Protein AF-A0A1V1NS39-F1 (afdb_monomer)

Structure (mmCIF, N/CA/C/O backbone):
data_AF-A0A1V1NS39-F1
#
_entry.id   AF-A0A1V1NS39-F1
#
loop_
_atom_site.group_PDB
_atom_site.id
_atom_site.type_symbol
_atom_site.label_atom_id
_atom_site.label_alt_id
_atom_site.label_comp_id
_atom_site.label_asym_id
_atom_site.label_entity_id
_atom_site.label_seq_id
_atom_site.pdbx_PDB_ins_code
_atom_site.Cartn_x
_atom_site.Cartn_y
_atom_site.Cartn_z
_atom_site.occupancy
_atom_site.B_iso_or_equiv
_atom_site.auth_seq_id
_atom_site.auth_comp_id
_atom_site.auth_asym_id
_atom_site.auth_atom_id
_atom_site.pdbx_PDB_model_num
ATOM 1 N N . GLY A 1 1 ? 19.690 2.421 -10.076 1.00 73.88 1 GLY A N 1
ATOM 2 C CA . GLY A 1 1 ? 18.948 2.604 -11.337 1.00 73.88 1 GLY A CA 1
ATOM 3 C C . GLY A 1 1 ? 17.674 3.367 -11.056 1.00 73.88 1 GLY A C 1
ATOM 4 O O . GLY A 1 1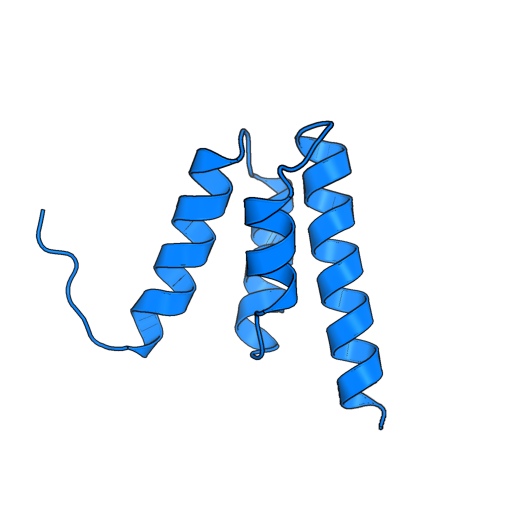 ? 17.069 3.112 -10.019 1.00 73.88 1 GLY A O 1
ATOM 5 N N . LEU A 1 2 ? 17.314 4.300 -11.938 1.00 81.12 2 LEU A N 1
ATOM 6 C CA . LEU A 1 2 ? 16.196 5.247 -11.800 1.00 81.12 2 LEU A CA 1
ATOM 7 C C . LEU A 1 2 ? 14.878 4.568 -11.371 1.00 81.12 2 LEU A C 1
ATOM 9 O O . LEU A 1 2 ? 14.220 5.008 -10.435 1.00 81.12 2 LEU A O 1
ATOM 13 N N . GLU A 1 3 ? 14.570 3.426 -11.982 1.00 83.19 3 GLU A N 1
ATOM 14 C CA . GLU A 1 3 ? 13.359 2.632 -11.743 1.00 83.19 3 GLU A CA 1
ATOM 15 C C . GLU A 1 3 ? 13.235 2.116 -10.298 1.00 83.19 3 GLU A C 1
ATOM 17 O O . GLU A 1 3 ? 12.170 2.202 -9.688 1.00 83.19 3 GLU A O 1
ATOM 22 N N . LYS A 1 4 ? 14.344 1.671 -9.685 1.00 85.75 4 LYS A N 1
ATOM 23 C CA . LYS A 1 4 ? 14.358 1.256 -8.268 1.00 85.75 4 LYS A CA 1
ATOM 24 C C . LYS A 1 4 ? 14.051 2.429 -7.331 1.00 85.75 4 LYS A C 1
ATOM 26 O O . LYS A 1 4 ? 13.403 2.236 -6.304 1.00 85.75 4 LYS A O 1
ATOM 31 N N . GLY A 1 5 ? 14.530 3.628 -7.675 1.00 89.88 5 GLY A N 1
ATOM 32 C CA . GLY A 1 5 ? 14.270 4.852 -6.915 1.00 89.88 5 GLY A CA 1
ATOM 33 C C . GLY A 1 5 ? 12.806 5.275 -7.006 1.00 89.88 5 GLY A C 1
ATOM 34 O O . GLY A 1 5 ? 12.177 5.518 -5.978 1.00 89.88 5 GLY A O 1
ATOM 35 N N . LEU A 1 6 ? 12.251 5.269 -8.220 1.00 91.44 6 LEU A N 1
ATOM 36 C CA . LEU A 1 6 ? 10.846 5.584 -8.479 1.00 91.44 6 LEU A CA 1
ATOM 37 C C . LEU A 1 6 ? 9.911 4.624 -7.734 1.00 91.44 6 LEU A C 1
ATOM 39 O O . LEU A 1 6 ? 9.058 5.068 -6.967 1.00 91.44 6 LEU A O 1
ATOM 43 N N . LYS A 1 7 ? 10.151 3.313 -7.854 1.00 94.12 7 LYS A N 1
ATOM 44 C CA . LYS A 1 7 ? 9.396 2.290 -7.124 1.00 94.12 7 LYS A CA 1
ATOM 45 C C . LYS A 1 7 ? 9.411 2.541 -5.613 1.00 94.12 7 LYS A C 1
ATOM 47 O O . LYS A 1 7 ? 8.361 2.537 -4.974 1.00 94.12 7 LYS A O 1
ATOM 52 N N . LYS A 1 8 ? 10.594 2.775 -5.032 1.00 94.69 8 LYS A N 1
ATOM 53 C CA . LYS A 1 8 ? 10.731 3.039 -3.593 1.00 94.69 8 LYS A CA 1
ATOM 54 C C . LYS A 1 8 ? 9.931 4.275 -3.170 1.00 94.69 8 LYS A C 1
ATOM 56 O O . LYS A 1 8 ? 9.218 4.205 -2.173 1.00 94.69 8 LYS A O 1
ATOM 61 N N . GLY A 1 9 ? 10.014 5.366 -3.933 1.00 95.88 9 GLY A N 1
ATOM 62 C CA . GLY A 1 9 ? 9.263 6.592 -3.655 1.00 95.88 9 GLY A CA 1
ATOM 63 C C . GLY A 1 9 ? 7.749 6.379 -3.691 1.00 95.88 9 GLY A C 1
ATOM 64 O O . GLY A 1 9 ? 7.038 6.853 -2.810 1.00 95.88 9 GLY A O 1
ATOM 65 N N . MET A 1 10 ? 7.249 5.596 -4.648 1.00 96.44 10 MET A N 1
ATOM 66 C CA . MET A 1 10 ? 5.818 5.294 -4.747 1.00 96.44 10 MET A CA 1
ATOM 67 C C . MET A 1 10 ? 5.314 4.413 -3.601 1.00 96.44 10 MET A C 1
ATOM 69 O O . MET A 1 10 ? 4.237 4.666 -3.067 1.00 96.44 10 MET A O 1
ATOM 73 N N . LEU A 1 11 ? 6.098 3.417 -3.177 1.00 97.00 11 LEU A N 1
ATOM 74 C CA . LEU A 1 11 ? 5.771 2.604 -2.001 1.00 97.00 11 LEU A CA 1
ATOM 75 C C . LEU A 1 11 ? 5.726 3.449 -0.723 1.00 97.00 11 LEU A C 1
ATOM 77 O O . LEU A 1 11 ? 4.819 3.293 0.093 1.00 97.00 11 LEU A O 1
ATOM 81 N N . GLN A 1 12 ? 6.675 4.375 -0.564 1.00 96.06 12 GLN A N 1
ATOM 82 C CA . GLN A 1 12 ? 6.681 5.316 0.556 1.00 96.06 12 GLN A CA 1
ATOM 83 C C . GLN A 1 12 ? 5.462 6.245 0.525 1.00 96.06 12 GLN A C 1
ATOM 85 O O . GLN A 1 12 ? 4.845 6.460 1.564 1.00 96.06 12 GLN A O 1
ATOM 90 N N . MET A 1 13 ? 5.079 6.744 -0.654 1.00 96.44 13 MET A N 1
ATOM 91 C CA . MET A 1 13 ? 3.878 7.567 -0.825 1.00 96.44 13 MET A CA 1
ATOM 92 C C . MET A 1 13 ? 2.600 6.791 -0.486 1.00 96.44 13 MET A C 1
ATOM 94 O O . MET A 1 13 ? 1.732 7.304 0.212 1.00 96.44 13 MET A O 1
ATOM 98 N N . LEU A 1 14 ? 2.493 5.536 -0.929 1.00 97.00 14 LEU A N 1
ATOM 99 C CA . LEU A 1 14 ? 1.362 4.669 -0.601 1.00 97.00 14 LEU A CA 1
ATOM 100 C C . LEU A 1 14 ? 1.220 4.474 0.915 1.00 97.00 14 LEU A C 1
ATOM 102 O O . LEU A 1 14 ? 0.132 4.661 1.459 1.00 97.00 14 LEU A O 1
ATOM 106 N N . LEU A 1 15 ? 2.321 4.146 1.597 1.00 96.19 15 LEU A N 1
ATOM 107 C CA . LEU A 1 15 ? 2.344 4.003 3.055 1.00 96.19 15 LEU A CA 1
ATOM 108 C C . LEU A 1 15 ? 1.979 5.307 3.765 1.00 96.19 15 LEU A C 1
ATOM 110 O O . LEU A 1 15 ? 1.214 5.279 4.727 1.00 96.19 15 LEU A O 1
ATOM 114 N N . LEU A 1 16 ? 2.500 6.441 3.289 1.00 95.50 16 LEU A N 1
ATOM 115 C CA . LEU A 1 16 ? 2.175 7.755 3.834 1.00 95.50 16 LEU A CA 1
ATOM 116 C C . LEU A 1 16 ? 0.675 8.039 3.718 1.00 95.50 16 LEU A C 1
ATOM 118 O O . LEU A 1 16 ? 0.052 8.346 4.728 1.00 95.50 16 LEU A O 1
ATOM 122 N N . ASN A 1 17 ? 0.085 7.861 2.533 1.00 95.31 17 ASN A N 1
ATOM 123 C CA . ASN A 1 17 ? -1.345 8.087 2.314 1.00 95.31 17 ASN A CA 1
ATOM 124 C C . ASN A 1 17 ? -2.207 7.249 3.265 1.00 95.31 17 ASN A C 1
ATOM 126 O O . ASN A 1 17 ? -3.141 7.771 3.871 1.00 95.31 17 ASN A O 1
ATOM 130 N N . LEU A 1 18 ? -1.878 5.964 3.427 1.00 95.56 18 LEU A N 1
ATOM 131 C CA . LEU A 1 18 ? -2.612 5.076 4.327 1.00 95.56 18 LEU A CA 1
ATOM 132 C C . LEU A 1 18 ? -2.463 5.494 5.788 1.00 95.56 18 LEU A C 1
ATOM 134 O O . LEU A 1 18 ? -3.462 5.565 6.491 1.00 95.56 18 LEU A O 1
ATOM 138 N N . LYS A 1 19 ? -1.254 5.839 6.242 1.00 94.56 19 LYS A N 1
ATOM 139 C CA . LYS A 1 19 ? -1.036 6.326 7.614 1.00 94.56 19 LYS A CA 1
ATOM 140 C C . LYS A 1 19 ? -1.753 7.646 7.872 1.00 94.56 19 LYS A C 1
ATOM 142 O O . LYS A 1 19 ? -2.353 7.813 8.924 1.00 94.56 19 LYS A O 1
ATOM 147 N N . THR A 1 20 ? -1.754 8.566 6.912 1.00 94.12 20 THR A N 1
ATOM 148 C CA . THR A 1 20 ? -2.503 9.823 7.021 1.00 94.12 20 THR A CA 1
ATOM 149 C C . THR A 1 20 ? -4.007 9.575 7.097 1.00 94.12 20 THR A C 1
ATOM 151 O O . THR A 1 20 ? -4.700 10.253 7.850 1.00 94.12 20 THR A O 1
ATOM 154 N N . ARG A 1 21 ? -4.521 8.608 6.332 1.00 93.12 21 ARG A N 1
ATOM 155 C CA . ARG A 1 21 ? -5.954 8.315 6.263 1.00 93.12 21 ARG A CA 1
ATOM 156 C C . ARG A 1 21 ? -6.462 7.495 7.450 1.00 93.12 21 ARG A C 1
ATOM 158 O O . ARG A 1 21 ? -7.548 7.771 7.943 1.00 93.12 21 ARG A O 1
ATOM 165 N N . LEU A 1 22 ? -5.695 6.496 7.879 1.00 93.12 22 LEU A N 1
ATOM 166 C CA . LEU A 1 22 ? -6.085 5.493 8.877 1.00 93.12 22 LEU A CA 1
ATOM 167 C C . LEU A 1 22 ? -5.452 5.743 10.259 1.00 93.12 22 LEU A C 1
ATOM 169 O O . LEU A 1 22 ? -5.761 5.045 11.221 1.00 93.12 22 LEU A O 1
ATOM 173 N N . GLY A 1 23 ? -4.544 6.716 10.372 1.00 92.69 23 GLY A N 1
ATOM 174 C CA . GLY A 1 23 ? -3.753 7.015 11.570 1.00 92.69 23 GLY A CA 1
ATOM 175 C C . GLY A 1 23 ? -2.565 6.068 11.753 1.00 92.69 23 GLY A C 1
ATOM 176 O O . GLY A 1 23 ? -1.428 6.508 11.925 1.00 92.69 23 GLY A O 1
ATOM 177 N N . GLN A 1 24 ? -2.812 4.764 11.665 1.00 91.12 24 GLN A N 1
ATOM 178 C CA . GLN A 1 24 ? -1.794 3.719 11.723 1.00 91.12 24 GLN A CA 1
ATOM 179 C C . GLN A 1 24 ? -2.050 2.650 10.661 1.00 91.12 24 GLN A C 1
ATOM 181 O O . GLN A 1 24 ? -3.167 2.508 10.169 1.00 91.12 24 GLN A O 1
ATOM 186 N N . VAL A 1 25 ? -0.992 1.924 10.305 1.00 93.94 25 VAL A N 1
ATOM 187 C CA . VAL A 1 25 ? -1.050 0.774 9.399 1.00 93.94 25 VAL A CA 1
ATOM 188 C C . VAL A 1 25 ? -0.325 -0.383 10.073 1.00 93.94 25 VAL A C 1
ATOM 190 O O . VAL A 1 25 ? 0.778 -0.201 10.588 1.00 93.94 25 VAL A O 1
ATOM 193 N N . SER A 1 26 ? -0.934 -1.562 10.084 1.00 94.94 26 SER A N 1
ATOM 194 C CA . SER A 1 26 ? -0.355 -2.765 10.665 1.00 94.94 26 SER A CA 1
ATOM 195 C C . SER A 1 26 ? 0.898 -3.205 9.910 1.00 94.94 26 SER A C 1
ATOM 197 O O . SER A 1 26 ? 0.974 -3.135 8.680 1.00 94.94 26 SER A O 1
ATOM 199 N N . GLU A 1 27 ? 1.879 -3.748 10.640 1.00 94.81 27 GLU A N 1
ATOM 200 C CA . GLU A 1 27 ? 3.121 -4.251 10.037 1.00 94.81 27 GLU A CA 1
ATOM 201 C C . GLU A 1 27 ? 2.873 -5.274 8.924 1.00 94.81 27 GLU A C 1
ATOM 203 O O . GLU A 1 27 ? 3.660 -5.382 7.984 1.00 94.81 27 GLU A O 1
ATOM 208 N N . ASN A 1 28 ? 1.795 -6.056 9.035 1.00 93.12 28 ASN A N 1
ATOM 209 C CA . ASN A 1 28 ? 1.425 -7.029 8.019 1.00 93.12 28 ASN A CA 1
ATOM 210 C C . ASN A 1 28 ? 1.111 -6.342 6.683 1.00 93.12 28 ASN A C 1
ATOM 212 O O . ASN A 1 28 ? 1.636 -6.745 5.645 1.00 93.12 28 ASN A O 1
ATOM 216 N N . ILE A 1 29 ? 0.300 -5.282 6.704 1.00 92.62 29 ILE A N 1
ATOM 217 C CA . ILE A 1 29 ? -0.011 -4.517 5.496 1.00 92.62 29 ILE A CA 1
ATOM 218 C C . ILE A 1 29 ? 1.231 -3.801 4.976 1.00 92.62 29 ILE A C 1
ATOM 220 O O . ILE A 1 29 ? 1.470 -3.818 3.769 1.00 92.62 29 ILE A O 1
ATOM 224 N N . GLU A 1 30 ? 2.069 -3.241 5.852 1.00 95.31 30 GLU A N 1
ATOM 225 C CA . GLU A 1 30 ? 3.320 -2.614 5.415 1.00 95.31 30 GLU A CA 1
ATOM 226 C C . GLU A 1 30 ? 4.224 -3.599 4.665 1.00 95.31 30 GLU A C 1
ATOM 228 O O . GLU A 1 30 ? 4.707 -3.293 3.573 1.00 95.31 30 GLU A O 1
ATOM 233 N N . LYS A 1 31 ? 4.407 -4.810 5.207 1.00 94.56 31 LYS A N 1
ATOM 234 C CA . LYS A 1 31 ? 5.194 -5.877 4.569 1.00 94.56 31 LYS A CA 1
ATOM 235 C C . LYS A 1 31 ? 4.614 -6.269 3.211 1.00 94.56 31 LYS A C 1
ATOM 237 O O . LYS A 1 31 ? 5.376 -6.431 2.258 1.00 94.56 31 LYS A O 1
ATOM 242 N N . GLN A 1 32 ? 3.290 -6.381 3.101 1.00 92.50 32 GLN A N 1
ATOM 243 C CA . GLN A 1 32 ? 2.638 -6.690 1.828 1.00 92.50 32 GLN A CA 1
ATOM 244 C C . GLN A 1 32 ? 2.764 -5.554 0.806 1.00 92.50 32 GLN A C 1
ATOM 246 O O . GLN A 1 32 ? 2.969 -5.826 -0.369 1.00 92.50 32 GLN A O 1
ATOM 251 N N . ILE A 1 33 ? 2.701 -4.288 1.224 1.00 94.38 33 ILE A N 1
ATOM 252 C CA . ILE A 1 33 ? 2.942 -3.148 0.329 1.00 94.38 33 ILE A CA 1
ATOM 253 C C . ILE A 1 33 ? 4.386 -3.172 -0.178 1.00 94.38 33 ILE A C 1
ATOM 255 O O . ILE A 1 33 ? 4.630 -3.063 -1.378 1.00 94.38 33 ILE A O 1
ATOM 259 N N . LEU A 1 34 ? 5.353 -3.353 0.722 1.00 93.81 34 LEU A N 1
ATOM 260 C CA . LEU A 1 34 ? 6.776 -3.347 0.379 1.00 93.81 34 LEU A CA 1
ATOM 261 C C . LEU A 1 34 ? 7.191 -4.523 -0.519 1.00 93.81 34 LEU A C 1
ATOM 263 O O . LEU A 1 34 ? 8.201 -4.418 -1.220 1.00 93.81 34 LEU A O 1
ATOM 267 N N . SER A 1 35 ? 6.423 -5.618 -0.532 1.00 93.06 35 SER A N 1
ATOM 268 C CA . SER A 1 35 ? 6.672 -6.767 -1.407 1.00 93.06 35 SER A CA 1
ATOM 269 C C . SER A 1 35 ? 6.160 -6.575 -2.839 1.00 93.06 35 SER A C 1
ATOM 271 O O . SER A 1 35 ? 6.575 -7.322 -3.729 1.00 93.06 35 SER A O 1
ATOM 273 N N . ILE A 1 36 ? 5.331 -5.557 -3.109 1.00 92.56 36 ILE A N 1
ATOM 274 C CA . ILE A 1 36 ? 4.806 -5.297 -4.455 1.00 92.56 36 ILE A CA 1
ATOM 275 C C . ILE A 1 36 ? 5.968 -4.967 -5.396 1.00 92.56 36 ILE A C 1
ATOM 277 O O . ILE A 1 36 ? 6.769 -4.060 -5.152 1.00 92.56 36 ILE A O 1
ATOM 281 N N . SER A 1 37 ? 6.088 -5.723 -6.486 1.00 90.69 37 SER A N 1
ATOM 282 C CA . SER A 1 37 ? 7.106 -5.518 -7.522 1.00 90.69 37 SER A CA 1
ATOM 283 C C . SER A 1 37 ? 6.639 -4.623 -8.662 1.00 90.69 37 SER A C 1
ATOM 285 O O . SER A 1 37 ? 7.460 -3.909 -9.231 1.00 90.69 37 SER A O 1
ATOM 287 N N . ASP A 1 38 ? 5.342 -4.636 -8.944 1.00 91.62 38 ASP A N 1
ATOM 288 C CA . ASP A 1 38 ? 4.750 -4.038 -10.130 1.00 91.62 38 ASP A CA 1
ATOM 289 C C . ASP A 1 38 ? 4.367 -2.562 -9.939 1.00 91.62 38 ASP A C 1
ATOM 291 O O . ASP A 1 38 ? 3.593 -2.218 -9.045 1.00 91.62 38 ASP A O 1
ATOM 295 N N . ILE A 1 39 ? 4.898 -1.687 -10.795 1.00 91.62 39 ILE A N 1
ATOM 296 C CA . ILE A 1 39 ? 4.697 -0.233 -10.713 1.00 91.62 39 ILE A CA 1
ATOM 297 C C . ILE A 1 39 ? 3.253 0.169 -11.040 1.00 91.62 39 ILE A C 1
ATOM 299 O O . ILE A 1 39 ? 2.737 1.106 -10.423 1.00 91.62 39 ILE A O 1
ATOM 303 N N . ASP A 1 40 ? 2.574 -0.535 -11.946 1.00 92.06 40 ASP A N 1
ATOM 304 C CA . ASP A 1 40 ? 1.185 -0.229 -12.296 1.00 92.06 40 ASP A CA 1
ATOM 305 C C . ASP A 1 40 ? 0.266 -0.543 -11.113 1.00 92.06 40 ASP A C 1
ATOM 307 O O . ASP A 1 40 ? -0.575 0.277 -10.740 1.00 92.06 40 ASP A O 1
ATOM 311 N N . ILE A 1 41 ? 0.500 -1.676 -10.439 1.00 93.25 41 ILE A N 1
ATOM 312 C CA . ILE A 1 41 ? -0.226 -2.034 -9.211 1.00 93.25 41 ILE A CA 1
ATOM 313 C C . ILE A 1 41 ? -0.002 -0.976 -8.126 1.00 93.25 41 ILE A C 1
ATOM 315 O O . ILE A 1 41 ? -0.966 -0.523 -7.506 1.00 93.25 41 ILE A O 1
ATOM 319 N N . ILE A 1 42 ? 1.244 -0.539 -7.906 1.00 95.00 42 ILE A N 1
ATOM 320 C CA . ILE A 1 42 ? 1.536 0.510 -6.916 1.00 95.00 42 ILE A CA 1
ATOM 321 C C . ILE A 1 42 ? 0.815 1.811 -7.295 1.00 95.00 42 ILE A C 1
ATOM 323 O O . ILE A 1 42 ? 0.203 2.441 -6.433 1.00 95.00 42 ILE A O 1
ATOM 327 N N . THR A 1 43 ? 0.831 2.197 -8.575 1.00 94.12 43 THR A N 1
ATOM 328 C CA . THR A 1 43 ? 0.152 3.405 -9.075 1.00 94.12 43 THR A CA 1
ATOM 329 C C . THR A 1 43 ? -1.346 3.375 -8.788 1.00 94.12 43 THR A C 1
ATOM 331 O O . THR A 1 43 ? -1.913 4.367 -8.323 1.00 94.12 43 THR A O 1
ATOM 334 N N . GLU A 1 44 ? -2.009 2.251 -9.056 1.00 94.31 44 GLU A N 1
ATOM 335 C CA . GLU A 1 44 ? -3.437 2.102 -8.778 1.00 94.31 44 GLU A CA 1
ATOM 336 C C . GLU A 1 44 ? -3.738 2.153 -7.278 1.00 94.31 44 GLU A C 1
ATOM 338 O O . GLU A 1 44 ? -4.666 2.847 -6.856 1.00 94.31 44 GLU A O 1
ATOM 343 N N . LEU A 1 45 ? -2.932 1.474 -6.459 1.00 95.31 45 LEU A N 1
ATOM 344 C CA . LEU A 1 45 ? -3.109 1.461 -5.007 1.00 95.31 45 LEU A CA 1
ATOM 345 C C . LEU A 1 45 ? -2.889 2.840 -4.378 1.00 95.31 45 LEU A C 1
ATOM 347 O O . LEU A 1 45 ? -3.609 3.189 -3.448 1.00 95.31 45 LEU A O 1
ATOM 351 N N . VAL A 1 46 ? -1.964 3.654 -4.900 1.00 95.06 46 VAL A N 1
ATOM 352 C CA . VAL A 1 46 ? -1.776 5.050 -4.459 1.00 95.06 46 VAL A CA 1
ATOM 353 C C . VAL A 1 46 ? -3.038 5.884 -4.684 1.00 95.06 46 VAL 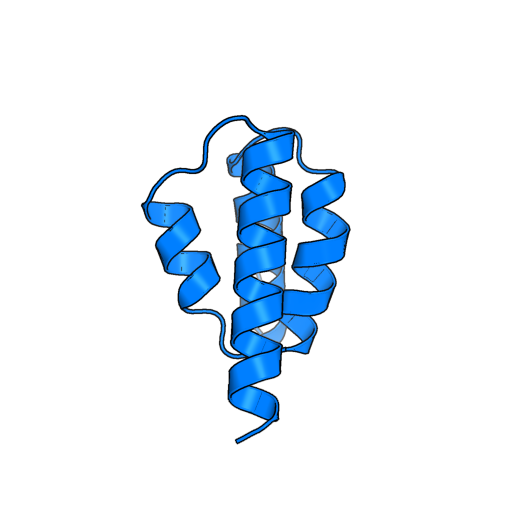A C 1
ATOM 355 O O . VAL A 1 46 ? -3.381 6.705 -3.839 1.00 95.06 46 VAL A O 1
ATOM 358 N N . LYS A 1 47 ? -3.756 5.674 -5.794 1.00 92.81 47 LYS A N 1
ATOM 359 C CA . LYS A 1 47 ? -5.020 6.382 -6.060 1.00 92.81 47 LYS A CA 1
ATOM 360 C C . LYS A 1 47 ? -6.134 5.908 -5.124 1.00 92.81 47 LYS A C 1
ATOM 362 O O . LYS A 1 47 ? -6.903 6.720 -4.620 1.00 92.81 47 LYS A O 1
ATOM 367 N N . LEU A 1 48 ? -6.212 4.597 -4.888 1.00 92.44 48 LEU A N 1
ATOM 368 C CA . LEU A 1 48 ? -7.253 3.986 -4.057 1.00 92.44 48 LEU A CA 1
ATOM 369 C C . LEU A 1 48 ? -7.047 4.229 -2.556 1.00 92.44 48 LEU A C 1
ATOM 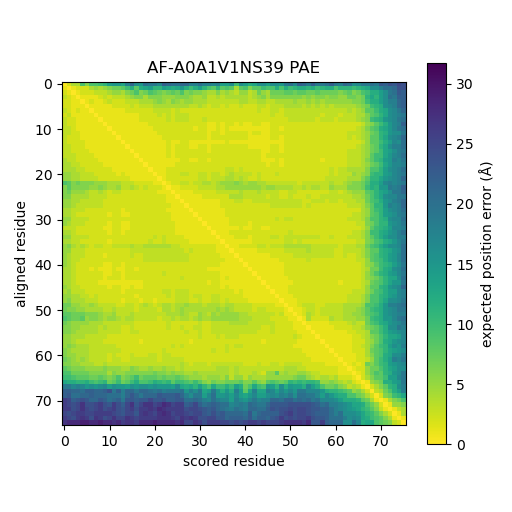371 O O . LEU A 1 48 ? -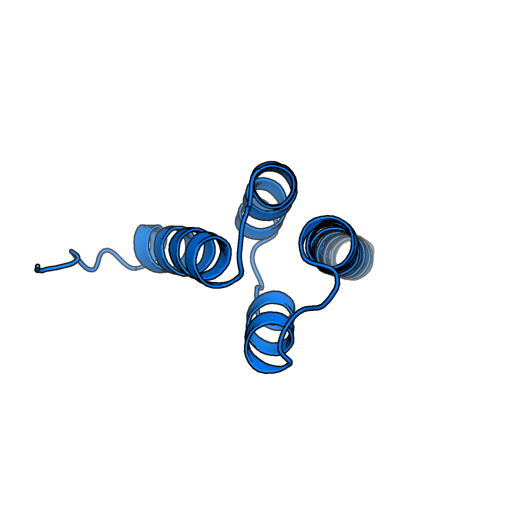8.032 4.320 -1.819 1.00 92.44 48 LEU A O 1
ATOM 375 N N . SER A 1 49 ? -5.804 4.379 -2.092 1.00 93.00 49 SER A N 1
ATOM 376 C CA . SER A 1 49 ? -5.494 4.594 -0.672 1.00 93.00 49 SER A CA 1
ATOM 377 C C . SER A 1 49 ? -6.139 5.860 -0.108 1.00 93.00 49 SER A C 1
ATOM 379 O O . SER A 1 49 ? -6.576 5.859 1.039 1.00 93.00 49 SER A O 1
ATOM 381 N N . CYS A 1 50 ? -6.324 6.895 -0.934 1.00 88.69 50 CYS A N 1
ATOM 382 C CA . CYS A 1 50 ? -7.027 8.127 -0.562 1.00 88.69 50 CYS A CA 1
ATOM 383 C C . CYS A 1 50 ? -8.522 7.919 -0.251 1.00 88.69 50 CYS A C 1
ATOM 385 O O . CYS A 1 50 ? -9.150 8.778 0.367 1.00 88.69 50 CYS A O 1
ATOM 387 N N . THR A 1 51 ? -9.095 6.796 -0.688 1.00 89.44 51 THR A N 1
ATOM 388 C CA . THR A 1 51 ? -10.519 6.455 -0.522 1.00 89.44 51 THR A CA 1
ATOM 389 C C . THR A 1 51 ? -10.759 5.332 0.486 1.00 89.44 51 THR A C 1
ATOM 391 O O . THR A 1 51 ? -11.909 4.974 0.735 1.00 89.44 51 THR A O 1
ATOM 394 N N . CYS A 1 52 ? -9.693 4.773 1.067 1.00 90.62 52 CYS A N 1
ATOM 395 C CA . CYS A 1 52 ? -9.806 3.725 2.075 1.00 90.62 52 CYS A CA 1
ATOM 396 C C . CYS A 1 52 ? -10.326 4.303 3.397 1.00 90.62 52 CYS A C 1
ATOM 398 O O . CYS A 1 52 ? -9.932 5.394 3.813 1.00 90.62 52 CYS A O 1
ATOM 400 N N . ASN A 1 53 ? -11.206 3.560 4.058 1.00 91.12 53 ASN A N 1
ATOM 401 C CA . ASN A 1 53 ? -11.748 3.905 5.372 1.00 91.12 53 ASN A CA 1
ATOM 402 C C . ASN A 1 53 ? -11.148 3.039 6.485 1.00 91.12 53 ASN A C 1
ATOM 404 O O . ASN A 1 53 ? -11.123 3.464 7.634 1.00 91.12 53 ASN A O 1
ATOM 408 N N . ASP A 1 54 ? -10.622 1.863 6.135 1.00 92.69 54 ASP A N 1
ATOM 409 C CA . ASP A 1 54 ? -9.930 0.956 7.044 1.00 92.69 54 ASP A CA 1
ATOM 410 C C . ASP A 1 54 ? -8.937 0.047 6.291 1.00 92.69 54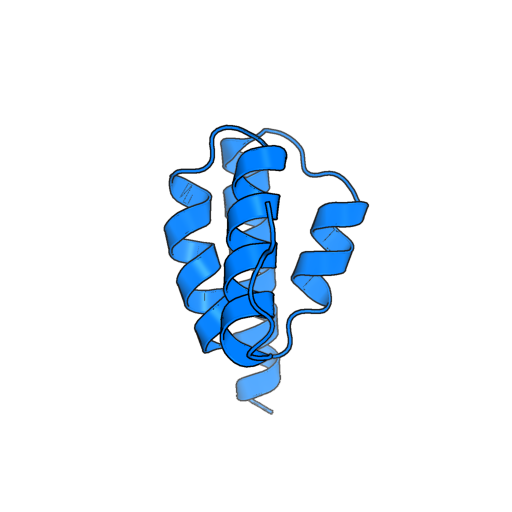 ASP A C 1
ATOM 412 O O . ASP A 1 54 ? -8.847 0.041 5.056 1.00 92.69 54 ASP A O 1
ATOM 416 N N . GLU A 1 55 ? -8.172 -0.724 7.063 1.00 92.38 55 GLU A N 1
ATOM 417 C CA . GLU A 1 55 ? -7.196 -1.694 6.564 1.00 92.38 55 GLU A CA 1
ATOM 418 C C . GLU A 1 55 ? -7.826 -2.860 5.792 1.00 92.38 55 GLU A C 1
ATOM 420 O O . GLU A 1 55 ? -7.223 -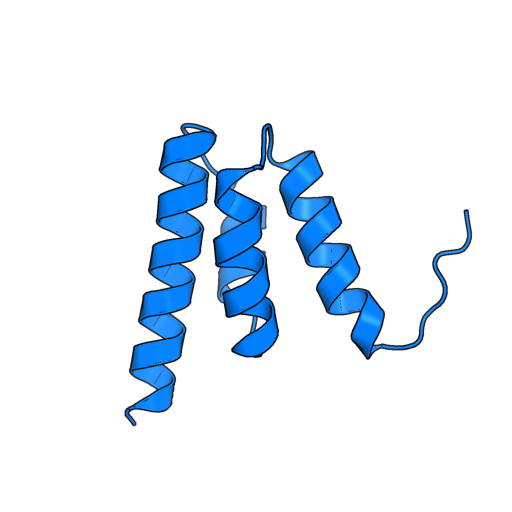3.364 4.843 1.00 92.38 55 GLU A O 1
ATOM 425 N N . THR A 1 56 ? -9.041 -3.276 6.156 1.00 92.38 56 THR A N 1
ATOM 426 C CA . THR A 1 56 ? -9.755 -4.383 5.500 1.00 92.38 56 THR A CA 1
ATOM 427 C C . THR A 1 56 ? -10.115 -4.006 4.068 1.00 92.38 56 THR A C 1
ATOM 429 O O . THR A 1 56 ? -9.923 -4.793 3.137 1.00 92.38 56 THR A O 1
ATOM 432 N N . GLN A 1 57 ? -10.576 -2.771 3.863 1.00 92.94 57 GLN A N 1
ATOM 433 C CA . GLN A 1 57 ? -10.861 -2.233 2.541 1.00 92.94 57 GLN A CA 1
ATOM 434 C C . GLN A 1 57 ? -9.588 -2.151 1.691 1.00 92.94 57 GLN A C 1
ATOM 436 O O . GLN A 1 57 ? -9.601 -2.547 0.522 1.00 92.94 57 GLN A O 1
ATOM 441 N N . PHE A 1 58 ? -8.475 -1.696 2.274 1.00 93.81 58 PHE A N 1
ATOM 442 C CA . PHE A 1 58 ? -7.199 -1.659 1.563 1.00 93.81 58 PHE A CA 1
ATOM 443 C C . PHE A 1 58 ? -6.707 -3.062 1.177 1.00 93.81 58 PHE A C 1
ATOM 445 O O . PHE A 1 58 ? -6.312 -3.279 0.030 1.00 93.81 58 PHE A O 1
ATOM 452 N N . LEU A 1 59 ? -6.782 -4.030 2.096 1.00 91.38 59 LEU A N 1
ATOM 453 C CA . LEU A 1 59 ? -6.445 -5.431 1.826 1.00 91.38 59 LEU A CA 1
ATOM 454 C C . LEU A 1 59 ? -7.273 -5.994 0.672 1.00 91.38 59 LEU A C 1
ATOM 456 O O . LEU A 1 59 ? -6.713 -6.610 -0.229 1.00 91.38 59 LEU A O 1
ATOM 460 N N . SER A 1 60 ? -8.578 -5.722 0.641 1.00 91.62 60 SER A N 1
ATOM 461 C CA . SER A 1 60 ? -9.447 -6.143 -0.462 1.00 91.62 60 SER A CA 1
ATOM 462 C C . SER A 1 60 ? -8.973 -5.600 -1.818 1.00 91.62 60 SER A C 1
ATOM 464 O O . SER A 1 60 ? -8.903 -6.346 -2.804 1.00 91.62 60 SER A O 1
ATOM 466 N N . PHE A 1 61 ? -8.564 -4.327 -1.882 1.00 91.75 61 PHE A N 1
ATOM 467 C CA . PHE A 1 61 ? -7.980 -3.752 -3.098 1.00 91.75 61 PHE A CA 1
ATOM 468 C C . PHE A 1 61 ? -6.660 -4.420 -3.478 1.00 91.75 61 PHE A C 1
ATOM 470 O O . PHE A 1 61 ? -6.480 -4.789 -4.642 1.00 91.75 61 PHE A O 1
ATOM 477 N N . LEU A 1 62 ? -5.767 -4.612 -2.508 1.00 90.50 62 LEU A N 1
ATOM 478 C CA . LEU A 1 62 ? -4.474 -5.251 -2.714 1.00 90.50 62 LEU A CA 1
ATOM 479 C C . LEU A 1 62 ? -4.635 -6.677 -3.258 1.00 90.50 62 LEU A C 1
ATOM 481 O O . LEU A 1 62 ? -4.114 -6.988 -4.331 1.00 90.50 62 LEU A O 1
ATOM 485 N N . THR A 1 63 ? -5.427 -7.514 -2.586 1.00 88.75 63 THR A N 1
ATOM 486 C CA . THR A 1 63 ? -5.717 -8.892 -3.005 1.00 88.75 63 THR A CA 1
ATOM 487 C C . THR A 1 63 ? -6.365 -8.929 -4.384 1.00 88.75 63 THR A C 1
ATOM 489 O O . THR A 1 63 ? -5.951 -9.714 -5.235 1.00 88.75 63 THR A O 1
ATOM 492 N N . SER A 1 64 ? -7.319 -8.035 -4.663 1.00 87.50 64 SER A N 1
ATOM 493 C CA . SER A 1 64 ? -7.970 -7.962 -5.975 1.00 87.50 64 SER A CA 1
ATOM 494 C C . SER A 1 64 ? -6.987 -7.649 -7.106 1.00 87.50 64 SER A C 1
ATOM 496 O O . SER A 1 64 ? -7.139 -8.160 -8.214 1.00 87.50 64 SER A O 1
ATOM 498 N N . ARG A 1 65 ? -5.980 -6.800 -6.870 1.00 86.38 65 ARG A N 1
ATOM 499 C CA . ARG A 1 65 ? -4.991 -6.435 -7.898 1.00 86.38 65 ARG A CA 1
ATOM 500 C C . ARG A 1 65 ? -3.905 -7.482 -8.083 1.00 86.38 65 ARG A C 1
ATOM 502 O O . ARG A 1 65 ? -3.506 -7.727 -9.218 1.00 86.38 65 ARG A O 1
ATOM 509 N N . LEU A 1 66 ? -3.498 -8.150 -7.008 1.00 80.06 66 LEU A N 1
ATOM 510 C CA . LEU A 1 66 ? -2.578 -9.283 -7.090 1.00 80.06 66 LEU A CA 1
ATOM 511 C C . LEU A 1 66 ? -3.245 -10.514 -7.736 1.00 80.06 66 LEU A C 1
ATOM 513 O O . LEU A 1 66 ? -2.611 -11.207 -8.529 1.00 80.06 66 LEU A O 1
ATOM 517 N N . GLY A 1 67 ? -4.533 -10.755 -7.461 1.00 69.44 67 GLY A N 1
ATOM 518 C CA . GLY A 1 67 ? -5.303 -11.880 -8.006 1.00 69.44 67 GLY A CA 1
ATOM 519 C C . GLY A 1 67 ? -5.696 -11.725 -9.479 1.00 69.44 67 GLY A C 1
ATOM 520 O O . GLY A 1 67 ? -5.618 -12.689 -10.237 1.00 69.44 67 GLY A O 1
ATOM 521 N N . ARG A 1 68 ? -6.027 -10.505 -9.938 1.00 59.50 68 ARG A N 1
ATOM 522 C CA . ARG A 1 68 ? -6.396 -10.228 -11.348 1.00 59.50 68 ARG A CA 1
ATOM 523 C C . ARG A 1 68 ? -5.324 -10.604 -12.372 1.00 59.50 68 ARG A C 1
ATOM 525 O O . ARG A 1 68 ? -5.657 -10.768 -13.540 1.00 59.50 68 ARG A O 1
ATOM 532 N N . ARG A 1 69 ? -4.061 -10.752 -11.962 1.00 55.56 69 ARG A N 1
ATOM 533 C CA . ARG A 1 69 ? -2.977 -11.204 -12.848 1.00 55.56 69 ARG A CA 1
ATOM 534 C C . ARG A 1 69 ? -2.647 -12.694 -12.742 1.00 55.56 69 ARG A C 1
ATOM 536 O O . ARG A 1 69 ? -1.921 -13.182 -13.597 1.00 55.56 69 ARG A O 1
ATOM 543 N N . GLN A 1 70 ? -3.186 -13.419 -11.758 1.00 49.25 70 GLN A N 1
ATOM 544 C CA . GLN A 1 70 ? -2.954 -14.865 -11.620 1.00 49.25 70 GLN A CA 1
ATOM 545 C C . GLN A 1 70 ? -4.050 -15.744 -12.243 1.00 49.25 70 GLN A C 1
ATOM 547 O O . GLN A 1 70 ? -3.905 -16.960 -12.265 1.00 49.25 70 GLN A O 1
ATOM 552 N N . GLY A 1 71 ? -5.123 -15.172 -12.801 1.00 48.06 71 GLY A N 1
ATOM 553 C CA . GLY A 1 71 ? -6.151 -15.955 -13.503 1.00 48.06 71 GLY A CA 1
ATOM 554 C C . GLY A 1 71 ? -6.946 -16.912 -12.605 1.00 48.06 71 GLY A C 1
ATOM 555 O O . GLY A 1 71 ? -7.683 -17.749 -13.116 1.00 48.06 71 GLY A O 1
ATOM 556 N N . THR A 1 72 ? -6.827 -16.803 -11.283 1.00 47.69 72 THR A N 1
ATOM 557 C CA . THR A 1 72 ? -7.591 -17.619 -10.342 1.00 47.69 72 THR A CA 1
ATOM 558 C C . THR A 1 72 ? -8.949 -16.966 -10.062 1.00 47.69 72 THR A C 1
ATOM 560 O O . THR A 1 72 ? -8.991 -15.834 -9.571 1.00 47.69 72 THR A O 1
ATOM 563 N N . PRO A 1 73 ? -10.073 -17.641 -10.369 1.00 41.66 73 PRO A N 1
ATOM 564 C CA . PRO A 1 73 ? -11.391 -17.152 -10.000 1.00 41.66 73 PRO A CA 1
ATOM 565 C C . PRO A 1 73 ? -11.549 -17.221 -8.479 1.00 41.66 73 PRO A C 1
ATOM 567 O O . PRO A 1 73 ? -11.201 -18.222 -7.856 1.00 41.66 73 PRO A O 1
ATOM 570 N N . LEU A 1 74 ? -12.081 -16.153 -7.882 1.00 43.56 74 LEU A N 1
ATOM 571 C CA . LEU A 1 74 ? -12.527 -16.164 -6.491 1.00 43.56 74 LEU A CA 1
ATOM 57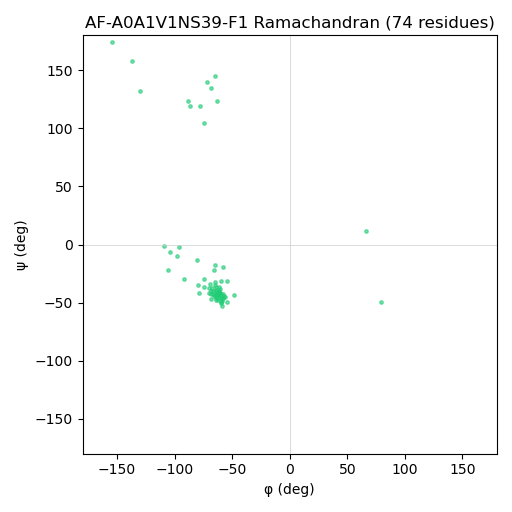2 C C . LEU A 1 74 ? -13.845 -16.945 -6.429 1.00 43.56 74 LEU A C 1
ATOM 574 O O . LEU A 1 74 ? -14.881 -16.441 -6.862 1.00 43.56 74 LEU A O 1
ATOM 578 N N . THR A 1 75 ? -13.802 -18.182 -5.939 1.00 39.12 75 THR A N 1
ATOM 579 C CA . THR A 1 75 ? -14.999 -18.949 -5.578 1.00 39.12 75 THR A CA 1
ATOM 580 C C . THR A 1 75 ? -15.510 -18.437 -4.229 1.00 39.12 75 THR A C 1
ATOM 582 O O . THR A 1 75 ? -14.761 -18.457 -3.251 1.00 39.12 75 THR A O 1
ATOM 585 N N . TYR A 1 76 ? -16.745 -17.926 -4.214 1.00 40.50 76 TYR A N 1
ATOM 586 C CA . TYR A 1 76 ? -17.507 -17.589 -3.003 1.00 40.50 76 TYR A CA 1
ATOM 587 C C . TYR A 1 76 ? -18.066 -18.847 -2.338 1.00 40.50 76 TYR A C 1
ATOM 589 O O . TYR A 1 76 ? -18.434 -19.781 -3.089 1.00 40.50 76 TYR A O 1
#

Foldseek 3Di:
DVVVVVLVVLLVLLLVLLCVQAVDDDPVVNVLSVPDPDPVLSVVSSVCSNVDNDPVVSVVSSCVSVVVVVPDDDDD

Radius of gyration: 12.51 Å; Cα contacts (8 Å, |Δi|>4): 50; chains: 1; bounding box: 36×29×25 Å

Sequence (76 aa):
GLEKGLKKGMLQMLLLNLKTRLGQVSENIEKQILSISDIDIITELVKLSCTCNDETQFLSFLTSRLGRRQGTPLTY

pLDDT: mean 86.55, std 15.29, range [39.12, 97.0]

Mean predicted aligned error: 5.81 Å

Nearest PDB structures (foldseek):
  2yzs-assembly1_A-2  TM=4.605E-01  e=4.540E+00  Aquifex aeolicus

Organism: NCBI:txid890399

Secondary structure (DSSP, 8-state):
-HHHHHHHHHHHHHHHHHHHHHS---HHHHHHHHH---HHHHHHHHHHHTT-SSHHHHHHHHHHHHHTTTT-----

Solvent-accessible surface area (backbone atoms on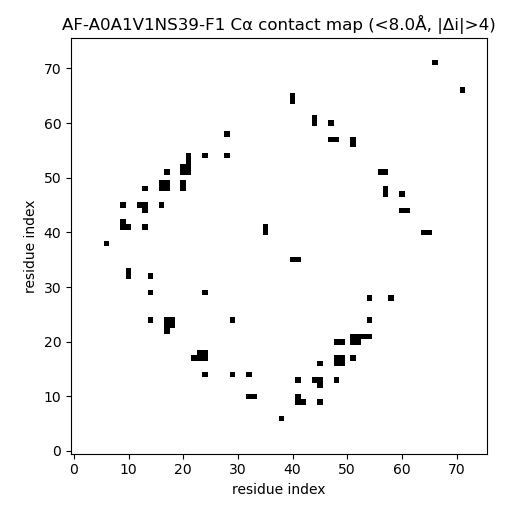ly — not comparable to full-atom values): 4569 Å² total; per-residue (Å²): 109,73,66,63,53,52,50,51,52,52,50,52,50,37,53,49,43,35,27,71,64,55,70,61,72,57,71,69,58,52,51,58,56,71,65,61,83,54,66,67,60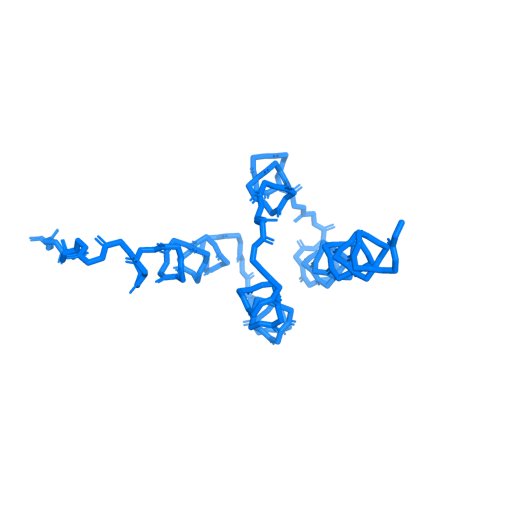,52,55,53,48,46,64,49,34,79,73,40,85,46,70,68,58,44,47,53,53,51,52,51,60,62,39,71,76,66,78,63,80,87,81,130